Protein AF-A0A6Y4G997-F1 (afdb_monomer)

pLDDT: mean 91.88, std 4.22, range [68.25, 98.12]

Organism: Salmonella enteritidis (NCBI:txid149539)

Sequence (124 aa):
APAKKNVWDEFMKNPEKEINAIRTPPYHGDQGFIGRICQDAERWQNILPGRIISYKANIATPKMIGFNPELYDGTGNGKLPDGVSIVCFHGSPRPWNTALPWVPYFSLKNTIQSKVKQYKLSLR

Secondary structure (DSSP, 8-state):
-HHHHHHHHHHHT-HH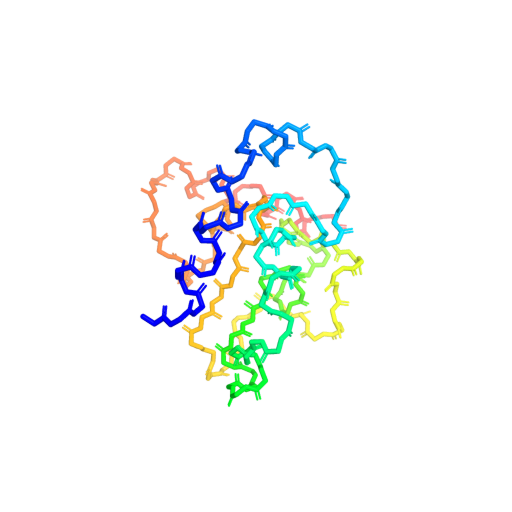HHHH----TTSSHHHHHHHHH-TTPPPHHHHSTTTEEEHHHHT--TTSTT--TTT--S---SSPPTT--EEE--SSSPGGGG--TTSPP--HHHHHHHHHHHHHHHT-

Nearest PDB structures (foldseek):
  5og1-assembly1_C  TM=2.476E-01  e=5.406E+00  Escherichia coli K-12

Foldseek 3Di:
DVLVVQLVVVCVVDVPCLVPDDDDPPLHDPNNSSCVRPVVDDDVCVVPPPQEEECQAAADDQLFFPHDPVNHPPHHDNDRDPNHNYYDYPDPPDQLLRLDPPGDHDDPVSNVNSVVVSVVSNVD

Solvent-accessible surface area (backbone atoms only — not comparable to full-atom values): 7372 Å² total; per-residue (Å²): 110,70,67,62,52,54,54,48,57,59,43,69,74,48,51,66,62,64,73,68,53,87,53,58,86,81,51,30,67,65,63,19,56,50,43,72,74,47,67,86,59,86,50,64,52,76,78,38,66,72,25,50,43,43,40,39,23,52,18,32,29,93,47,37,81,53,42,40,82,93,51,45,73,86,69,30,77,65,51,86,66,83,83,50,76,44,76,44,59,77,68,72,48,50,66,50,56,58,51,49,91,87,49,70,88,82,46,70,71,50,38,52,54,15,45,54,53,38,53,62,38,58,76,105

Radius of gyration: 17.84 Å; Cα contacts (8 Å, |Δi|>4): 132; chains: 1; bounding box: 46×31×42 Å

Structure (mmCIF, N/CA/C/O backbone):
data_AF-A0A6Y4G997-F1
#
_entry.id   AF-A0A6Y4G997-F1
#
loop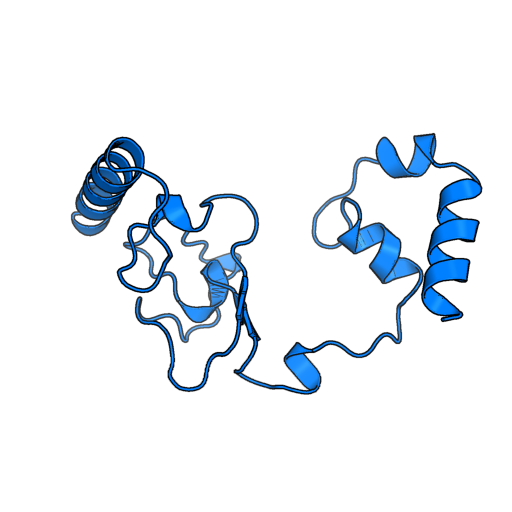_
_atom_site.group_PDB
_atom_site.id
_atom_site.type_symbol
_atom_site.label_atom_id
_atom_site.label_alt_id
_atom_site.label_comp_id
_atom_site.label_asym_id
_atom_site.label_entity_id
_atom_site.label_seq_id
_atom_site.pdbx_PDB_ins_code
_atom_site.Cartn_x
_atom_site.Cartn_y
_atom_site.Cartn_z
_atom_site.occupancy
_atom_site.B_iso_or_equiv
_atom_site.auth_seq_id
_atom_site.auth_comp_id
_atom_site.auth_asym_id
_atom_site.auth_atom_id
_atom_site.pdbx_PDB_model_num
ATOM 1 N N . ALA A 1 1 ? -23.590 3.934 9.072 1.00 68.25 1 ALA A N 1
ATOM 2 C CA . ALA A 1 1 ? -23.184 2.557 9.416 1.00 68.25 1 ALA A CA 1
ATOM 3 C C . ALA A 1 1 ? -22.621 2.530 10.837 1.00 68.25 1 ALA A C 1
ATOM 5 O O . ALA A 1 1 ? -21.862 3.444 11.160 1.00 68.25 1 ALA A O 1
ATOM 6 N N . PRO A 1 2 ? -22.970 1.529 11.665 1.00 85.44 2 PRO A N 1
ATOM 7 C CA . PRO A 1 2 ? -22.531 1.426 13.062 1.00 85.44 2 PRO A CA 1
ATOM 8 C C . PRO A 1 2 ? -21.011 1.546 13.246 1.00 85.44 2 PRO A C 1
ATOM 10 O O . PRO A 1 2 ? -20.561 2.299 14.100 1.00 85.44 2 PRO A O 1
ATOM 13 N N . ALA A 1 3 ? -20.218 0.926 12.364 1.00 89.00 3 ALA A N 1
ATOM 14 C CA . ALA A 1 3 ? -18.755 0.979 12.424 1.00 89.00 3 ALA A CA 1
ATOM 15 C C . ALA A 1 3 ? -18.190 2.413 12.398 1.00 89.00 3 ALA A C 1
ATOM 17 O O . ALA A 1 3 ? -17.326 2.750 13.201 1.00 89.00 3 ALA A O 1
ATOM 18 N N . LYS A 1 4 ? -18.717 3.292 11.532 1.00 92.19 4 LYS A N 1
ATOM 19 C CA . LYS A 1 4 ? -18.273 4.695 11.458 1.00 92.19 4 LYS A CA 1
ATOM 20 C C . LYS A 1 4 ? -18.542 5.437 12.770 1.00 92.19 4 LYS A C 1
ATOM 22 O O . LYS A 1 4 ? -17.690 6.197 13.217 1.00 92.19 4 LYS A O 1
ATOM 27 N N . LYS A 1 5 ? -19.717 5.215 13.368 1.00 95.62 5 LYS A N 1
ATOM 28 C CA . LYS A 1 5 ? -20.084 5.819 14.654 1.00 95.62 5 LYS A CA 1
ATOM 29 C C . LYS A 1 5 ? -19.166 5.311 15.767 1.00 95.62 5 LYS A C 1
ATOM 31 O O . LYS A 1 5 ? -18.625 6.124 16.495 1.00 95.62 5 LYS A O 1
ATOM 36 N N . ASN A 1 6 ? -18.915 4.003 15.835 1.00 94.94 6 ASN A N 1
ATOM 37 C CA . ASN A 1 6 ? -18.043 3.412 16.855 1.00 94.94 6 ASN A CA 1
ATOM 38 C C . ASN A 1 6 ? -16.607 3.946 16.770 1.00 94.94 6 ASN A C 1
ATOM 40 O O . ASN A 1 6 ? -16.025 4.301 17.789 1.00 94.94 6 ASN A O 1
ATOM 44 N N . VAL A 1 7 ? -16.051 4.046 15.557 1.00 96.25 7 VAL A N 1
ATOM 45 C CA . VAL A 1 7 ? -14.719 4.633 15.336 1.00 96.25 7 VAL A CA 1
ATOM 46 C C . VAL A 1 7 ? -14.682 6.093 15.786 1.00 96.25 7 VAL A C 1
ATOM 48 O O . VAL A 1 7 ? -13.738 6.503 16.457 1.00 96.25 7 VAL A O 1
ATOM 51 N N . TRP A 1 8 ? -15.710 6.870 15.435 1.00 96.62 8 TRP A N 1
ATOM 52 C CA . TRP A 1 8 ? -15.817 8.274 15.823 1.00 96.62 8 TRP A CA 1
ATOM 53 C C . TRP A 1 8 ? -15.926 8.451 17.340 1.00 96.62 8 TRP A C 1
ATOM 55 O O . TRP A 1 8 ? -15.158 9.209 17.925 1.00 96.62 8 TRP A O 1
ATOM 65 N N . ASP A 1 9 ? -16.839 7.724 17.980 1.00 97.50 9 ASP A N 1
ATOM 66 C CA . ASP A 1 9 ? -17.068 7.810 19.420 1.00 97.50 9 ASP A CA 1
ATOM 67 C C . ASP A 1 9 ? -15.820 7.398 20.208 1.00 97.50 9 ASP A C 1
ATOM 69 O O . ASP A 1 9 ? -15.475 8.049 21.190 1.00 97.50 9 ASP A O 1
ATOM 73 N N . GLU A 1 10 ? -15.107 6.354 19.768 1.00 96.88 10 GLU A N 1
ATOM 74 C CA . GLU A 1 10 ? -13.851 5.936 20.395 1.00 96.88 10 GLU A CA 1
ATOM 75 C C . GLU A 1 10 ? -12.762 7.003 20.248 1.00 96.88 10 GLU A C 1
ATOM 77 O O . GLU A 1 10 ? -12.055 7.297 21.209 1.00 96.88 10 GLU A O 1
ATOM 82 N N . PHE A 1 11 ? -12.647 7.619 19.067 1.00 96.75 11 PHE A N 1
ATOM 83 C CA . PHE A 1 11 ? -11.652 8.661 18.819 1.00 96.75 11 PHE A CA 1
ATOM 84 C C . PHE A 1 11 ? -11.915 9.888 19.695 1.00 96.75 11 PHE A C 1
ATOM 86 O O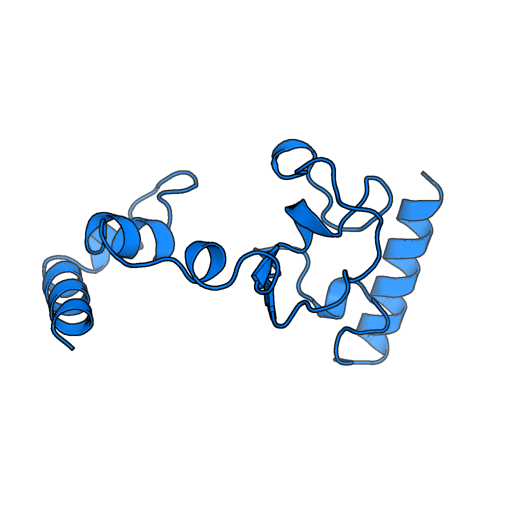 . PHE A 1 11 ? -10.995 10.426 20.308 1.00 96.75 11 PHE A O 1
ATOM 93 N N . MET A 1 12 ? -13.185 10.280 19.821 1.00 98.12 12 MET A N 1
ATOM 94 C CA . MET A 1 12 ? -13.612 11.448 20.592 1.00 98.12 12 MET A CA 1
ATOM 95 C C . MET A 1 12 ? -13.423 11.309 22.108 1.00 98.12 12 MET A C 1
ATOM 97 O O . MET A 1 12 ? -13.474 12.322 22.802 1.00 98.12 12 MET A O 1
ATOM 101 N N . LYS A 1 13 ? -13.146 10.109 22.639 1.00 97.75 13 LYS A N 1
ATOM 102 C CA . LYS A 1 13 ? -12.796 9.936 24.061 1.00 97.75 13 LYS A CA 1
ATOM 103 C C . LYS A 1 13 ? -11.497 10.649 24.427 1.00 97.75 13 LYS A C 1
ATOM 105 O O . LYS A 1 13 ? -11.399 11.195 25.522 1.00 97.75 13 LYS A O 1
ATOM 110 N N . ASN A 1 14 ? -10.491 10.603 23.548 1.00 96.81 14 ASN A N 1
ATOM 111 C CA . ASN A 1 14 ? -9.221 11.307 23.736 1.00 96.81 14 ASN A CA 1
ATOM 112 C C . ASN A 1 14 ? -8.432 11.416 22.4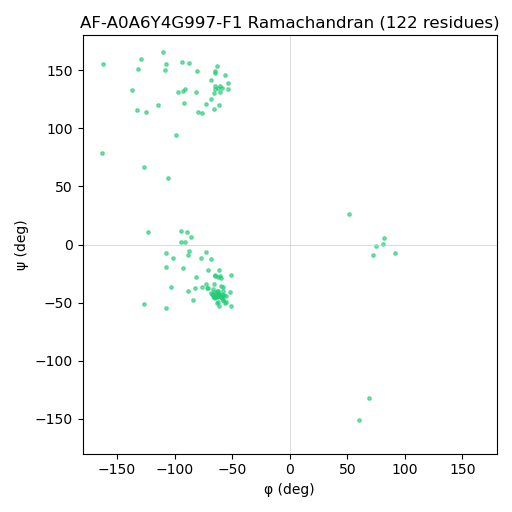08 1.00 96.81 14 ASN A C 1
ATOM 114 O O . ASN A 1 14 ? -7.481 10.655 22.193 1.00 96.81 14 ASN A O 1
ATOM 118 N N . PRO A 1 15 ? -8.802 12.355 21.516 1.00 96.44 15 PRO A N 1
ATOM 119 C CA . PRO A 1 15 ? -8.146 12.519 20.217 1.00 96.44 15 PRO A CA 1
ATOM 120 C C . PRO A 1 15 ? -6.646 12.799 20.330 1.00 96.44 15 PRO A C 1
ATOM 122 O O . PRO A 1 15 ? -5.851 12.254 19.568 1.00 96.44 15 PRO A O 1
ATOM 125 N N . GLU A 1 16 ? -6.248 13.622 21.303 1.00 96.25 16 GLU A N 1
ATOM 126 C CA . GLU A 1 16 ? -4.857 14.032 21.503 1.00 96.25 16 GLU A CA 1
ATOM 127 C C . GLU A 1 16 ? -3.959 12.836 21.829 1.00 96.25 16 GLU A C 1
ATOM 129 O O . GLU A 1 16 ? -2.898 12.671 21.226 1.00 96.25 16 GLU A O 1
ATOM 134 N N . LYS A 1 17 ? -4.414 11.944 22.718 1.00 94.19 17 LYS A N 1
ATOM 135 C CA . LYS A 1 17 ? -3.700 10.700 23.026 1.00 94.19 17 LYS A CA 1
ATOM 136 C C . LYS A 1 17 ? -3.524 9.831 21.785 1.00 94.19 17 LYS A C 1
ATOM 138 O O . LYS A 1 17 ? -2.455 9.259 21.602 1.00 94.19 17 LYS A O 1
ATOM 143 N N . GLU A 1 18 ? -4.559 9.690 20.962 1.00 93.81 18 GLU A N 1
ATOM 144 C CA . GLU A 1 18 ? -4.498 8.834 19.773 1.00 93.81 18 GLU A CA 1
ATOM 145 C C . GLU A 1 18 ? -3.599 9.419 18.675 1.00 93.81 18 GLU A C 1
ATOM 147 O O . GLU A 1 18 ? -2.852 8.667 18.051 1.00 93.81 18 GLU A O 1
ATOM 152 N N . ILE A 1 19 ? -3.612 10.743 18.488 1.00 92.56 19 ILE A N 1
ATOM 153 C CA . ILE A 1 19 ? -2.747 11.459 17.536 1.00 92.56 19 ILE A CA 1
ATOM 154 C C . ILE A 1 19 ? -1.276 11.403 17.969 1.00 92.56 19 ILE A C 1
ATOM 156 O O . ILE A 1 19 ? -0.401 11.169 17.137 1.00 92.56 19 ILE A O 1
ATOM 160 N N . ASN A 1 20 ? -1.000 11.594 19.262 1.00 93.19 20 ASN A N 1
ATOM 161 C CA . ASN A 1 20 ? 0.364 11.679 19.792 1.00 93.19 20 ASN A CA 1
ATOM 162 C C . ASN A 1 20 ? 0.971 10.315 20.160 1.00 93.19 20 ASN A C 1
ATOM 164 O O . ASN A 1 20 ? 2.144 10.238 20.529 1.00 93.19 20 ASN A O 1
ATOM 168 N N . ALA A 1 21 ? 0.201 9.226 20.086 1.00 89.75 21 ALA A N 1
ATOM 169 C CA . ALA A 1 21 ? 0.693 7.897 20.422 1.00 89.75 21 ALA A CA 1
ATOM 170 C C . ALA A 1 21 ? 1.782 7.435 19.441 1.00 89.75 21 ALA A C 1
ATOM 172 O O . ALA A 1 21 ? 1.525 7.169 18.265 1.00 89.75 21 ALA A O 1
ATOM 173 N N . ILE A 1 22 ? 2.996 7.237 19.956 1.00 88.00 22 ILE A N 1
ATOM 174 C CA . ILE A 1 22 ? 4.084 6.606 19.208 1.00 88.00 22 ILE A CA 1
ATOM 175 C C . ILE A 1 22 ? 3.826 5.098 19.173 1.00 88.00 22 ILE A C 1
ATOM 177 O O . ILE A 1 22 ? 3.860 4.420 20.199 1.00 88.00 22 ILE A O 1
ATOM 181 N N . ARG A 1 23 ? 3.545 4.569 17.982 1.00 88.31 23 ARG A N 1
ATOM 182 C CA . ARG A 1 23 ? 3.282 3.145 17.731 1.00 88.31 23 ARG A CA 1
ATOM 183 C C . ARG A 1 23 ? 4.100 2.679 16.534 1.00 88.31 23 ARG A C 1
ATOM 185 O O . ARG A 1 23 ? 4.389 3.465 15.634 1.00 88.31 23 ARG A O 1
ATOM 192 N N . THR A 1 24 ? 4.457 1.401 16.508 1.00 85.69 24 THR A N 1
ATOM 193 C CA . THR A 1 24 ? 5.186 0.783 15.394 1.00 85.69 24 THR A CA 1
ATOM 194 C C . THR A 1 24 ? 4.225 0.131 14.394 1.00 85.69 24 THR A C 1
ATOM 196 O O . THR A 1 24 ? 3.084 -0.185 14.749 1.00 85.69 24 THR A O 1
ATOM 199 N N . PRO A 1 25 ? 4.638 -0.067 13.127 1.00 80.94 25 PRO A N 1
ATOM 200 C CA . PRO A 1 25 ? 3.851 -0.849 12.179 1.00 80.94 25 PRO A CA 1
ATOM 201 C C . PRO A 1 25 ? 3.570 -2.267 12.718 1.00 80.94 25 PRO A C 1
ATOM 203 O O . PRO A 1 25 ? 4.428 -2.827 13.400 1.00 80.94 25 PRO A O 1
ATOM 206 N N . PRO A 1 26 ? 2.403 -2.865 12.410 1.00 78.38 26 PRO A N 1
ATOM 207 C CA . PRO A 1 26 ? 1.301 -2.323 11.603 1.00 78.38 26 PRO A CA 1
ATOM 208 C C . PRO A 1 26 ? 0.300 -1.460 12.399 1.00 78.38 26 PRO A C 1
ATOM 210 O O . PRO A 1 26 ? -0.730 -1.063 11.854 1.00 78.38 26 PRO A O 1
ATOM 213 N N . TYR A 1 27 ? 0.579 -1.178 13.674 1.00 83.19 27 TYR A N 1
ATOM 214 C CA . TYR A 1 27 ? -0.358 -0.585 14.635 1.00 83.19 27 TYR A CA 1
ATOM 215 C C . TYR A 1 27 ? -0.267 0.943 14.747 1.00 83.19 27 TYR A C 1
ATOM 217 O O . TYR A 1 27 ? -0.835 1.533 15.668 1.00 83.19 27 TYR A O 1
ATOM 225 N N . HIS A 1 28 ? 0.446 1.606 13.838 1.00 86.06 28 HIS A N 1
ATOM 226 C CA . HIS A 1 28 ? 0.596 3.056 13.866 1.00 86.06 28 HIS A CA 1
ATOM 227 C C . HIS A 1 28 ? -0.525 3.794 13.132 1.00 86.06 28 HIS A C 1
ATOM 229 O O . HIS A 1 28 ? -1.131 3.271 12.193 1.00 86.06 28 HIS A O 1
ATOM 235 N N . GLY A 1 29 ? -0.728 5.055 13.516 1.00 89.69 29 GLY A N 1
ATOM 236 C CA . GLY A 1 29 ? -1.648 5.971 12.848 1.00 89.69 29 GLY A CA 1
ATOM 237 C C . GLY A 1 29 ? -3.098 5.488 12.835 1.00 89.69 29 GLY A C 1
ATOM 238 O O . GLY A 1 29 ? -3.549 4.753 13.717 1.00 89.69 29 GLY A O 1
ATOM 239 N N . ASP A 1 30 ? -3.819 5.904 11.800 1.00 91.38 30 ASP A N 1
ATOM 240 C CA . ASP A 1 30 ? -5.227 5.584 11.585 1.00 91.38 30 ASP A CA 1
ATOM 241 C C . ASP A 1 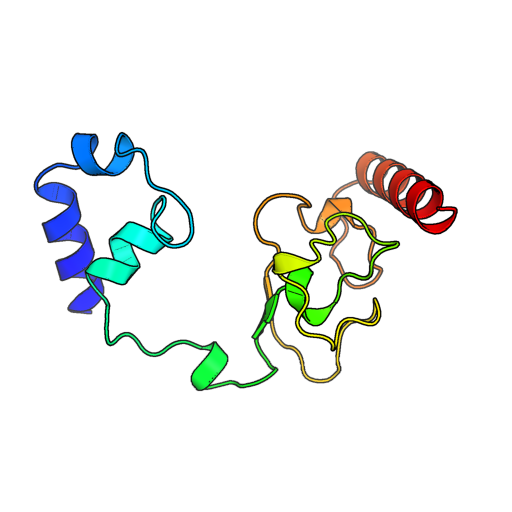30 ? -5.449 4.091 11.312 1.00 91.38 30 ASP A C 1
ATOM 243 O O . ASP A 1 30 ? -6.395 3.519 11.848 1.00 91.38 30 ASP A O 1
ATOM 247 N N . GLN A 1 31 ? -4.550 3.431 10.569 1.00 89.81 31 GLN A N 1
ATOM 248 C CA . GLN A 1 31 ? -4.652 1.993 10.296 1.00 89.81 31 GLN A CA 1
ATOM 249 C C . GLN A 1 31 ? -4.688 1.174 11.594 1.00 89.81 31 GLN A C 1
ATOM 251 O O . GLN A 1 31 ? -5.549 0.308 11.756 1.00 89.81 31 GLN A O 1
ATOM 256 N N . GLY A 1 32 ? -3.775 1.456 12.527 1.00 91.19 32 GLY A N 1
ATOM 257 C CA . GLY A 1 32 ? -3.743 0.777 13.820 1.00 91.19 32 GLY A CA 1
ATOM 258 C C . GLY A 1 32 ? -4.951 1.108 14.692 1.00 91.19 32 GLY A C 1
ATOM 259 O O . GLY A 1 32 ? -5.560 0.210 15.274 1.00 91.19 32 GLY A O 1
ATOM 260 N N . PHE A 1 33 ? -5.327 2.388 14.748 1.00 94.25 33 PHE A N 1
ATOM 261 C CA . PHE A 1 33 ? -6.474 2.849 15.527 1.00 94.25 33 PHE A CA 1
ATOM 262 C C . PHE A 1 33 ? -7.789 2.213 15.054 1.00 94.25 33 PHE A C 1
ATOM 264 O O . PHE A 1 33 ? -8.504 1.597 15.846 1.00 94.25 33 PHE A O 1
ATOM 271 N N . ILE A 1 34 ? -8.081 2.303 13.754 1.00 93.62 34 ILE A N 1
ATOM 272 C CA . ILE A 1 34 ? -9.288 1.731 13.150 1.00 93.62 34 ILE A CA 1
ATOM 273 C C . ILE A 1 34 ? -9.245 0.206 13.242 1.00 93.62 34 ILE A C 1
ATOM 275 O O . ILE A 1 34 ? -10.255 -0.405 13.581 1.00 93.62 34 ILE A O 1
ATOM 279 N N . GLY A 1 35 ? -8.087 -0.419 13.001 1.00 91.81 35 GLY A N 1
ATOM 280 C CA . GLY A 1 35 ? -7.924 -1.871 13.080 1.00 91.81 35 GLY A CA 1
ATOM 281 C C . GLY A 1 35 ? -8.249 -2.448 14.460 1.00 91.81 35 GLY A C 1
ATOM 282 O O . GLY A 1 35 ? -8.852 -3.513 14.544 1.00 91.81 35 GLY A O 1
ATOM 283 N N . ARG A 1 36 ? -7.925 -1.722 15.538 1.00 91.81 36 ARG A N 1
ATOM 284 C CA . ARG A 1 36 ? -8.260 -2.112 16.918 1.00 91.81 36 ARG A CA 1
ATOM 285 C C . ARG A 1 36 ? -9.767 -2.119 17.191 1.00 91.81 36 ARG A C 1
ATOM 287 O O . ARG A 1 36 ? -10.227 -2.922 17.998 1.00 91.81 36 ARG A O 1
ATOM 294 N N . ILE A 1 37 ? -10.515 -1.215 16.561 1.00 93.88 37 ILE A N 1
ATOM 295 C CA . ILE A 1 37 ? -11.963 -1.040 16.766 1.00 93.88 37 ILE A CA 1
ATOM 296 C C . ILE A 1 37 ? -12.755 -1.958 15.829 1.00 93.88 37 ILE A C 1
ATOM 298 O O . ILE A 1 37 ? -13.756 -2.548 16.221 1.00 93.88 37 ILE A O 1
ATOM 302 N N . CYS A 1 38 ? -12.291 -2.089 14.589 1.00 93.00 38 CYS A N 1
ATOM 303 C CA . CYS A 1 38 ? -12.927 -2.846 13.518 1.00 93.00 38 CYS A CA 1
ATOM 304 C C . CYS A 1 38 ? -12.176 -4.163 13.264 1.00 93.00 38 CYS A C 1
ATOM 306 O O . CYS A 1 38 ? -11.701 -4.411 12.149 1.00 93.00 38 CYS A O 1
ATOM 308 N N . GLN A 1 39 ? -12.042 -4.991 14.303 1.00 89.69 39 GLN A N 1
ATOM 309 C CA . GLN A 1 39 ? -11.276 -6.244 14.234 1.00 89.69 39 GLN A CA 1
ATOM 310 C C . GLN A 1 39 ? -11.878 -7.210 13.204 1.00 89.69 39 GLN A C 1
ATOM 312 O O . GLN A 1 39 ? -11.152 -7.722 12.354 1.00 89.69 39 GLN A O 1
ATOM 317 N N . ASP A 1 40 ? -13.208 -7.313 13.178 1.00 89.31 40 ASP A N 1
ATOM 318 C CA . ASP A 1 40 ? -13.950 -8.228 12.299 1.00 89.31 40 ASP A CA 1
ATOM 319 C C . ASP A 1 40 ? -14.305 -7.625 10.932 1.00 89.31 40 ASP A C 1
ATOM 321 O O . ASP A 1 40 ? -15.121 -8.171 10.191 1.00 89.31 40 ASP A O 1
ATOM 325 N N . ALA A 1 41 ? -13.743 -6.463 10.580 1.00 89.81 41 ALA A N 1
ATOM 326 C CA . ALA A 1 41 ? -14.053 -5.860 9.290 1.00 89.81 41 ALA A CA 1
ATOM 327 C C . ALA A 1 41 ? -13.522 -6.726 8.135 1.00 89.81 41 ALA A C 1
ATOM 329 O O . ALA A 1 41 ? -12.346 -7.093 8.084 1.00 89.81 41 ALA A O 1
ATOM 330 N N . GLU A 1 42 ? -14.377 -6.996 7.157 1.00 91.44 42 GLU A N 1
ATOM 331 C CA . GLU A 1 42 ? -13.976 -7.716 5.956 1.00 91.44 42 GLU A CA 1
ATOM 332 C C . GLU A 1 42 ? -12.912 -6.911 5.189 1.00 91.44 42 GLU A C 1
ATOM 334 O O . GLU A 1 42 ? -13.008 -5.689 5.037 1.00 91.44 42 GLU A O 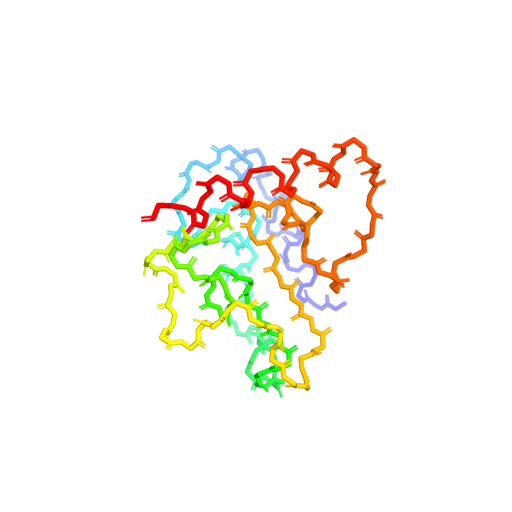1
ATOM 339 N N . ARG A 1 43 ? -11.844 -7.580 4.746 1.00 89.75 43 ARG A N 1
ATOM 340 C CA . ARG A 1 43 ? -10.760 -6.945 3.987 1.00 89.75 43 ARG A CA 1
ATOM 341 C C . ARG A 1 43 ? -10.995 -7.180 2.507 1.00 89.75 43 ARG A C 1
ATOM 343 O O . ARG A 1 43 ? -11.193 -8.318 2.094 1.00 89.75 43 ARG A O 1
ATOM 350 N N . TRP A 1 44 ? -10.912 -6.132 1.692 1.00 92.31 44 TRP A N 1
ATOM 351 C CA . TRP A 1 44 ? -11.143 -6.269 0.252 1.00 92.31 44 TRP A CA 1
ATOM 352 C C . TRP A 1 44 ? -10.179 -7.248 -0.424 1.00 92.31 44 TRP A C 1
ATOM 354 O O . TRP A 1 44 ? -10.566 -7.901 -1.382 1.00 92.31 44 TRP A O 1
ATOM 364 N N . GLN A 1 45 ? -8.961 -7.408 0.095 1.00 90.50 45 GLN A N 1
ATOM 365 C CA . GLN A 1 45 ? -8.011 -8.413 -0.382 1.00 90.50 45 GLN A CA 1
ATOM 366 C C . GLN A 1 45 ? -8.519 -9.854 -0.197 1.00 90.50 45 GLN A C 1
ATOM 368 O O . GLN A 1 45 ? -8.147 -10.721 -0.981 1.00 90.50 45 GLN A O 1
ATOM 373 N N . ASN A 1 46 ? -9.382 -10.104 0.795 1.00 91.62 46 ASN A N 1
ATOM 374 C CA . ASN A 1 46 ? -9.990 -11.416 1.032 1.00 91.62 46 ASN A CA 1
ATOM 375 C C . ASN A 1 46 ? -11.204 -11.644 0.119 1.00 91.62 46 ASN A C 1
ATOM 377 O O . ASN A 1 46 ? -11.409 -12.751 -0.365 1.00 91.62 46 ASN A O 1
ATOM 381 N N . ILE A 1 47 ? -11.996 -10.596 -0.131 1.00 95.31 47 ILE A N 1
ATOM 382 C CA . ILE A 1 47 ? -13.208 -10.655 -0.970 1.00 95.31 47 ILE A CA 1
ATOM 383 C C . ILE A 1 47 ? -12.848 -10.697 -2.461 1.00 95.31 47 ILE A C 1
ATOM 385 O O . ILE A 1 47 ? -13.513 -11.346 -3.264 1.00 95.31 47 ILE A O 1
ATOM 389 N N . LEU A 1 48 ? -11.800 -9.967 -2.843 1.00 94.81 48 LEU A N 1
ATOM 390 C CA . LEU A 1 48 ? -11.363 -9.753 -4.219 1.00 94.81 48 LEU A CA 1
ATOM 391 C C . LEU A 1 48 ? -9.876 -10.128 -4.355 1.00 94.81 48 LEU A C 1
ATOM 393 O O . LEU A 1 48 ? -9.032 -9.250 -4.587 1.00 94.81 48 LEU A O 1
ATOM 397 N N . PRO A 1 49 ? -9.528 -11.420 -4.201 1.00 92.62 49 PRO A N 1
ATOM 398 C CA . PRO A 1 49 ? -8.140 -11.864 -4.231 1.00 92.62 49 PRO A CA 1
ATOM 399 C C . PRO A 1 49 ? -7.477 -11.493 -5.562 1.00 92.62 49 PRO A C 1
ATOM 401 O O . PRO A 1 49 ? -8.066 -11.627 -6.636 1.00 92.62 49 PRO A O 1
ATOM 404 N N . GLY A 1 50 ? -6.256 -10.960 -5.487 1.00 92.31 50 GLY A N 1
ATOM 405 C CA . GLY A 1 50 ? -5.476 -10.523 -6.651 1.00 92.31 50 GLY A CA 1
ATOM 406 C C . GLY A 1 50 ? -5.965 -9.236 -7.334 1.00 92.31 50 GLY A C 1
ATOM 407 O O . GLY A 1 50 ? -5.251 -8.691 -8.170 1.00 92.31 50 GLY A O 1
ATOM 408 N N . ARG A 1 51 ? -7.136 -8.689 -6.972 1.00 96.62 51 ARG A N 1
ATOM 409 C CA . ARG A 1 51 ? -7.645 -7.431 -7.557 1.00 96.62 51 ARG A CA 1
ATOM 410 C C . ARG A 1 51 ? -7.034 -6.191 -6.914 1.00 96.62 51 ARG A C 1
ATOM 412 O O . ARG A 1 51 ? -6.968 -5.143 -7.553 1.00 96.62 51 ARG A O 1
ATOM 419 N N . ILE A 1 52 ? -6.631 -6.288 -5.650 1.00 96.25 52 ILE A N 1
ATOM 420 C CA . ILE A 1 52 ? -6.084 -5.176 -4.869 1.00 96.25 52 ILE A CA 1
ATOM 421 C C . ILE A 1 52 ? -4.726 -5.599 -4.343 1.00 96.25 52 ILE A C 1
ATOM 423 O O . ILE A 1 52 ? -4.632 -6.510 -3.521 1.00 96.25 52 ILE A O 1
ATOM 427 N N . ILE A 1 53 ? -3.683 -4.931 -4.822 1.00 95.31 53 ILE A N 1
ATOM 428 C CA . ILE A 1 53 ? -2.297 -5.321 -4.565 1.00 95.31 53 ILE A CA 1
ATOM 429 C C . ILE A 1 53 ? -1.463 -4.147 -4.054 1.00 95.31 53 ILE A C 1
ATOM 431 O O . ILE A 1 53 ? -1.793 -2.976 -4.252 1.00 95.31 53 ILE A O 1
ATOM 435 N N . SER A 1 54 ? -0.351 -4.458 -3.399 1.00 95.12 54 SER A N 1
ATOM 436 C CA . SER A 1 54 ? 0.664 -3.499 -2.971 1.00 95.12 54 SER A CA 1
ATOM 437 C C . SER A 1 54 ? 1.752 -3.385 -4.033 1.00 95.12 54 SER A C 1
ATOM 439 O O . SER A 1 54 ? 2.326 -4.385 -4.461 1.00 95.12 54 SER A O 1
ATOM 441 N N . TYR A 1 55 ? 2.117 -2.153 -4.401 1.00 96.75 55 TYR A N 1
ATOM 442 C CA . TYR A 1 55 ? 3.258 -1.919 -5.290 1.00 96.75 55 TYR A CA 1
ATOM 443 C C . TYR A 1 55 ? 4.543 -2.565 -4.751 1.00 96.75 55 TYR A C 1
ATOM 445 O O . TYR A 1 55 ? 5.280 -3.195 -5.504 1.00 96.75 55 TYR A O 1
ATOM 453 N N . LYS A 1 56 ? 4.818 -2.422 -3.448 1.00 95.06 56 LYS A N 1
ATOM 454 C CA . LYS A 1 56 ? 6.073 -2.899 -2.847 1.00 95.06 56 LYS A CA 1
ATOM 455 C C . LYS A 1 56 ? 6.142 -4.415 -2.727 1.00 95.06 56 LYS A C 1
ATOM 457 O O . LYS A 1 56 ? 7.233 -4.955 -2.842 1.00 95.06 56 LYS A O 1
ATOM 462 N N . ALA A 1 57 ? 5.003 -5.055 -2.473 1.00 94.50 57 ALA A N 1
ATOM 463 C CA . ALA A 1 57 ? 4.953 -6.496 -2.274 1.00 94.50 57 ALA A CA 1
ATOM 464 C C . ALA A 1 57 ? 4.871 -7.249 -3.601 1.00 94.50 57 ALA A C 1
ATOM 466 O O . ALA A 1 57 ? 5.654 -8.161 -3.826 1.00 94.50 57 ALA A O 1
ATOM 467 N N . ASN A 1 58 ? 3.968 -6.815 -4.488 1.00 95.75 58 ASN A N 1
ATOM 468 C CA . ASN A 1 58 ? 3.523 -7.611 -5.633 1.00 95.75 58 ASN A CA 1
ATOM 469 C C . ASN A 1 58 ? 4.068 -7.118 -6.990 1.00 95.75 58 ASN A C 1
ATOM 471 O O . ASN A 1 58 ? 3.824 -7.754 -8.009 1.00 95.75 58 ASN A O 1
ATOM 475 N N . ILE A 1 59 ? 4.753 -5.964 -7.050 1.00 96.00 59 ILE A N 1
ATOM 476 C CA . ILE A 1 59 ? 5.264 -5.392 -8.316 1.00 96.00 59 ILE A CA 1
ATOM 477 C C . ILE A 1 59 ? 6.759 -5.086 -8.235 1.00 96.00 59 ILE A C 1
ATOM 479 O O . ILE A 1 59 ? 7.509 -5.463 -9.132 1.00 96.00 59 ILE A O 1
ATOM 483 N N . ALA A 1 60 ? 7.197 -4.360 -7.205 1.00 95.81 60 ALA A N 1
ATOM 484 C CA . ALA A 1 60 ? 8.561 -3.858 -7.105 1.00 95.81 60 ALA A CA 1
ATOM 485 C C . ALA A 1 60 ? 9.588 -5.000 -7.082 1.00 95.81 60 ALA A C 1
ATOM 487 O O . ALA A 1 60 ? 9.437 -5.978 -6.358 1.00 95.81 60 ALA A O 1
ATOM 488 N N . THR A 1 61 ? 10.668 -4.829 -7.841 1.00 95.06 61 THR A N 1
ATOM 489 C CA . THR A 1 61 ? 11.828 -5.735 -7.865 1.00 95.06 61 THR A CA 1
ATOM 490 C C . THR A 1 61 ? 13.039 -5.061 -7.218 1.00 95.06 61 THR A C 1
ATOM 492 O O . THR A 1 61 ? 13.039 -3.833 -7.108 1.00 95.06 61 THR A O 1
ATOM 495 N N . PRO A 1 62 ? 14.115 -5.792 -6.866 1.00 94.19 62 PRO A N 1
ATOM 496 C CA . PRO A 1 62 ? 15.328 -5.206 -6.280 1.00 94.19 62 PRO A CA 1
ATOM 497 C C . PRO A 1 62 ? 15.924 -4.012 -7.041 1.00 94.19 62 PRO A C 1
ATOM 499 O O . PRO A 1 62 ? 16.562 -3.147 -6.446 1.00 94.19 62 PRO A O 1
ATOM 502 N N . LYS A 1 63 ? 15.683 -3.935 -8.354 1.00 92.56 63 LYS A N 1
ATOM 503 C CA . LYS A 1 63 ? 16.170 -2.869 -9.239 1.00 92.56 63 LYS A CA 1
ATOM 504 C C . LYS A 1 63 ? 15.208 -1.680 -9.369 1.00 92.56 63 LYS A C 1
ATOM 506 O O . LYS A 1 63 ? 15.476 -0.749 -10.126 1.00 92.56 63 LYS A O 1
ATOM 511 N N . MET A 1 64 ? 14.085 -1.691 -8.655 1.00 93.38 64 MET A N 1
ATOM 512 C CA . MET A 1 64 ? 13.052 -0.657 -8.717 1.00 93.38 64 MET A CA 1
ATOM 513 C C . MET A 1 64 ? 13.024 0.200 -7.455 1.00 93.38 64 MET A C 1
ATOM 515 O O . MET A 1 64 ? 13.315 -0.233 -6.341 1.00 93.38 64 MET A O 1
ATOM 519 N N . ILE A 1 65 ? 12.613 1.456 -7.623 1.00 93.19 65 ILE A N 1
ATOM 520 C CA . ILE A 1 65 ? 12.457 2.385 -6.505 1.00 93.19 65 ILE A CA 1
ATOM 521 C C . ILE A 1 65 ? 11.430 1.866 -5.493 1.00 93.19 65 ILE A C 1
ATOM 523 O O . ILE A 1 65 ? 10.306 1.523 -5.849 1.00 93.19 65 ILE A O 1
ATOM 527 N N . GLY A 1 66 ? 11.792 1.885 -4.211 1.00 92.00 66 GLY A N 1
ATOM 528 C CA . GLY A 1 66 ? 10.874 1.512 -3.137 1.00 92.00 66 GLY A CA 1
ATOM 529 C C . GLY A 1 66 ? 10.741 0.021 -2.884 1.00 92.00 66 GLY A C 1
ATOM 530 O O . GLY A 1 66 ? 9.905 -0.337 -2.056 1.00 92.00 66 GLY A O 1
ATOM 531 N N . PHE A 1 67 ? 11.530 -0.817 -3.563 1.00 94.44 67 PHE A N 1
ATOM 532 C CA . PHE A 1 67 ? 11.652 -2.220 -3.197 1.00 94.44 67 PHE A CA 1
ATOM 533 C C . PHE A 1 67 ? 12.025 -2.356 -1.722 1.00 94.44 67 PHE A C 1
ATOM 535 O O . PHE A 1 67 ? 12.905 -1.648 -1.227 1.00 94.44 67 PHE A O 1
ATOM 542 N N . ASN A 1 68 ? 11.328 -3.254 -1.036 1.00 93.25 68 ASN A N 1
ATOM 543 C CA . ASN A 1 68 ? 11.631 -3.637 0.329 1.00 93.25 68 ASN A CA 1
ATOM 544 C C . ASN A 1 68 ? 11.604 -5.173 0.398 1.00 93.25 68 ASN A C 1
ATOM 546 O O . ASN A 1 68 ? 10.526 -5.736 0.196 1.00 93.25 68 ASN A O 1
ATOM 550 N N . PRO A 1 69 ? 12.737 -5.840 0.688 1.00 93.56 69 PRO A N 1
ATOM 551 C CA . PRO A 1 69 ? 12.781 -7.297 0.781 1.00 93.56 69 PRO A CA 1
ATOM 552 C C . PRO A 1 69 ? 11.861 -7.857 1.875 1.00 93.56 69 PRO A C 1
ATOM 554 O O . PRO A 1 69 ? 11.358 -8.959 1.714 1.00 93.56 69 PRO A O 1
ATOM 557 N N . GLU A 1 70 ? 11.574 -7.101 2.938 1.00 93.00 70 GLU A N 1
ATOM 558 C CA . GLU A 1 70 ? 10.665 -7.532 4.013 1.00 93.00 70 GLU A CA 1
ATOM 559 C C . GLU A 1 70 ? 9.193 -7.570 3.581 1.00 93.00 70 GLU A C 1
ATOM 561 O O . GLU A 1 70 ? 8.376 -8.233 4.210 1.00 93.00 70 GLU A O 1
ATOM 566 N N . LEU A 1 71 ? 8.83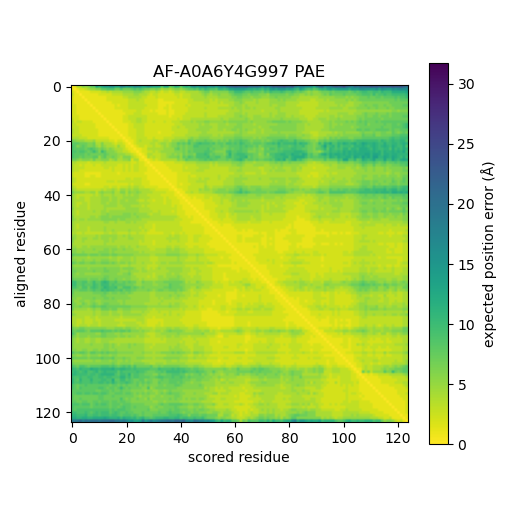9 -6.828 2.527 1.00 91.06 71 LEU A N 1
ATOM 567 C CA . LEU A 1 71 ? 7.476 -6.778 1.996 1.00 91.06 71 LEU A CA 1
ATOM 568 C C . LEU A 1 71 ? 7.304 -7.645 0.751 1.00 91.06 71 LEU A C 1
ATOM 570 O O . LEU A 1 71 ? 6.176 -7.808 0.299 1.00 91.06 71 LEU A O 1
ATOM 574 N N . TYR A 1 72 ? 8.397 -8.136 0.171 1.00 92.25 72 TYR A N 1
ATOM 575 C CA . TYR A 1 72 ? 8.378 -8.896 -1.068 1.00 92.25 72 TYR A CA 1
ATOM 576 C C . TYR A 1 72 ? 7.713 -10.256 -0.852 1.00 92.25 72 TYR A C 1
ATOM 578 O O . TYR A 1 72 ? 8.132 -11.031 0.003 1.00 92.25 72 TYR A O 1
ATOM 586 N N . ASP A 1 73 ? 6.688 -10.557 -1.646 1.00 88.25 73 ASP A N 1
ATOM 587 C CA . ASP A 1 73 ? 5.899 -11.786 -1.505 1.00 88.25 73 ASP A CA 1
ATOM 588 C C . ASP A 1 73 ? 6.384 -12.939 -2.402 1.00 88.25 73 ASP A C 1
ATOM 590 O O . ASP A 1 73 ? 5.772 -14.004 -2.432 1.00 88.25 73 ASP A O 1
ATOM 594 N N . GLY A 1 74 ? 7.468 -12.730 -3.157 1.00 90.25 74 GLY A N 1
ATOM 595 C CA . GLY A 1 74 ? 7.995 -13.709 -4.109 1.00 90.25 74 GLY A CA 1
ATOM 596 C C . GLY A 1 74 ? 7.458 -13.588 -5.537 1.00 90.25 74 GLY A C 1
ATOM 597 O O . GLY A 1 74 ? 7.971 -14.274 -6.418 1.00 90.25 74 GLY A O 1
ATOM 598 N N . THR A 1 75 ? 6.467 -12.729 -5.795 1.00 88.94 75 THR A N 1
ATOM 599 C CA . THR A 1 75 ? 5.758 -12.670 -7.090 1.00 88.94 75 THR A CA 1
ATOM 600 C C . THR A 1 75 ? 6.105 -11.446 -7.942 1.00 88.94 75 THR A C 1
ATOM 602 O O . THR A 1 75 ? 5.897 -11.456 -9.158 1.00 88.94 75 THR A O 1
ATOM 605 N N . GLY A 1 76 ? 6.658 -10.393 -7.332 1.00 91.69 76 GLY A N 1
ATOM 606 C CA . GLY A 1 76 ? 6.975 -9.137 -8.012 1.00 91.69 76 GLY A CA 1
ATOM 607 C C . GLY A 1 76 ? 7.994 -9.286 -9.148 1.00 91.69 76 GLY A C 1
ATOM 608 O O . GLY A 1 76 ? 9.146 -9.653 -8.932 1.00 91.69 76 GLY A O 1
ATOM 609 N N . ASN A 1 77 ? 7.583 -8.926 -10.367 1.00 93.75 77 ASN A N 1
ATOM 610 C CA . ASN A 1 77 ? 8.402 -9.010 -11.587 1.00 93.75 77 ASN A CA 1
ATOM 611 C C . ASN A 1 77 ? 8.553 -7.663 -12.325 1.00 93.75 77 ASN A C 1
ATOM 613 O O . ASN A 1 77 ? 9.021 -7.609 -13.464 1.00 93.75 77 ASN A O 1
ATOM 617 N N . GLY A 1 78 ? 8.134 -6.567 -11.693 1.00 93.88 78 GLY A N 1
ATOM 618 C CA . GLY A 1 78 ? 8.207 -5.211 -12.230 1.00 93.88 78 GLY A CA 1
ATOM 619 C C . GLY A 1 78 ? 7.096 -4.836 -13.205 1.00 93.88 78 GLY A C 1
ATOM 620 O O . GLY A 1 78 ? 7.072 -3.700 -13.683 1.00 93.88 78 GLY A O 1
ATOM 621 N N . LYS A 1 79 ? 6.160 -5.745 -13.486 1.00 94.44 79 LYS A N 1
ATOM 622 C CA . LYS A 1 79 ? 4.998 -5.498 -14.344 1.00 94.44 79 LYS A CA 1
ATOM 623 C C . LYS A 1 79 ? 3.726 -5.416 -13.510 1.00 94.44 79 LYS A C 1
ATOM 625 O O . LYS A 1 79 ? 3.656 -5.952 -12.410 1.00 94.44 79 LYS A O 1
ATOM 630 N N . LEU A 1 80 ? 2.725 -4.718 -14.042 1.00 95.00 80 LEU A N 1
ATOM 631 C CA . LEU A 1 80 ? 1.377 -4.742 -13.483 1.00 95.00 80 LEU A CA 1
ATOM 632 C C . LEU A 1 80 ? 0.747 -6.106 -13.818 1.00 95.00 80 LEU A C 1
ATOM 634 O O . LEU A 1 80 ? 0.676 -6.416 -15.008 1.00 95.00 80 LEU A O 1
ATOM 638 N N . PRO A 1 81 ? 0.331 -6.918 -12.829 1.00 93.44 81 PRO A N 1
ATOM 639 C CA . PRO A 1 81 ? -0.348 -8.181 -13.101 1.00 93.44 81 PRO A CA 1
ATOM 640 C C . PRO A 1 81 ? -1.707 -7.973 -13.780 1.00 93.44 81 PRO A C 1
ATOM 642 O O . PRO A 1 81 ? -2.394 -6.977 -13.529 1.00 93.44 81 PRO A O 1
ATOM 645 N N . ASP A 1 82 ? -2.111 -8.936 -14.607 1.00 93.69 82 ASP A N 1
ATOM 646 C CA . ASP A 1 82 ? -3.408 -8.904 -15.281 1.00 93.69 82 ASP A CA 1
ATOM 647 C C . ASP A 1 82 ? -4.566 -8.997 -14.279 1.00 93.69 82 ASP A C 1
ATOM 649 O O . ASP A 1 82 ? -4.480 -9.640 -13.233 1.00 93.69 82 ASP A O 1
ATOM 653 N N . GLY A 1 83 ? -5.683 -8.344 -14.603 1.00 94.38 83 GLY A N 1
ATOM 654 C CA . GLY A 1 83 ? -6.901 -8.391 -13.790 1.00 94.38 83 GLY A CA 1
ATOM 655 C C . GLY A 1 83 ? -6.864 -7.560 -12.501 1.00 94.38 83 GLY A C 1
ATOM 656 O O . GLY A 1 83 ? -7.889 -7.492 -11.818 1.00 94.38 83 GLY A O 1
ATOM 657 N N . VAL A 1 84 ? -5.749 -6.893 -12.188 1.00 96.50 84 VAL A N 1
ATOM 658 C CA . VAL A 1 84 ? -5.635 -5.960 -11.058 1.00 96.50 84 VAL A CA 1
ATOM 659 C C . VAL A 1 84 ? -6.539 -4.745 -11.269 1.00 96.50 84 VAL A C 1
ATOM 661 O O . VAL A 1 84 ? -6.536 -4.123 -12.328 1.00 96.50 84 VAL A O 1
ATOM 664 N N . SER A 1 85 ? -7.281 -4.377 -10.225 1.00 96.00 85 SER A N 1
ATOM 665 C CA . SER A 1 85 ? -8.172 -3.213 -10.207 1.00 96.00 85 SER A CA 1
ATOM 666 C C . SER A 1 85 ? -7.572 -2.029 -9.445 1.00 96.00 85 SER A C 1
ATOM 668 O O . SER A 1 85 ? -7.792 -0.883 -9.827 1.00 96.00 85 SER A O 1
ATOM 670 N N . ILE A 1 86 ? -6.833 -2.280 -8.356 1.00 96.50 86 ILE A N 1
ATOM 671 C CA . ILE A 1 86 ? -6.259 -1.234 -7.495 1.00 96.50 86 ILE A CA 1
ATOM 672 C C . ILE A 1 86 ? -4.818 -1.591 -7.127 1.00 96.50 86 ILE A C 1
ATOM 674 O O . ILE A 1 86 ? -4.538 -2.695 -6.659 1.00 96.50 86 ILE A O 1
ATOM 678 N N . VAL A 1 87 ? -3.915 -0.615 -7.266 1.00 96.25 87 VAL A N 1
ATOM 679 C CA . VAL A 1 87 ? -2.538 -0.703 -6.764 1.00 96.25 87 VAL A CA 1
ATOM 680 C C . VAL A 1 87 ? -2.314 0.323 -5.659 1.00 96.25 87 VAL A C 1
ATOM 682 O O . VAL A 1 87 ? -2.411 1.532 -5.879 1.00 96.25 87 VAL A O 1
ATOM 685 N N . CYS A 1 88 ? -1.956 -0.157 -4.472 1.00 95.81 88 CYS A N 1
ATOM 686 C CA . CYS A 1 88 ? -1.668 0.667 -3.307 1.00 95.81 88 CYS A CA 1
ATOM 687 C C . CYS A 1 88 ? -0.172 1.003 -3.217 1.00 95.81 88 CYS A C 1
ATOM 689 O O . CYS A 1 88 ? 0.689 0.126 -3.109 1.00 95.81 88 CYS A O 1
ATOM 691 N N . PHE A 1 89 ? 0.142 2.300 -3.205 1.00 95.81 89 PHE A N 1
ATOM 692 C CA . PHE A 1 89 ? 1.490 2.818 -2.964 1.00 95.81 89 PHE A CA 1
ATOM 693 C C . PHE A 1 89 ? 1.631 3.273 -1.507 1.00 95.81 89 PHE A C 1
ATOM 695 O O . PHE A 1 89 ? 1.301 4.408 -1.159 1.00 95.81 89 PHE A O 1
ATOM 702 N N . HIS A 1 90 ? 2.129 2.383 -0.645 1.00 90.25 90 HIS A N 1
ATOM 703 C CA . HIS A 1 90 ? 2.313 2.677 0.777 1.00 90.25 90 HIS A CA 1
ATOM 704 C C . HIS A 1 90 ? 3.592 3.492 1.037 1.00 90.25 90 HIS A C 1
ATOM 706 O O . HIS A 1 90 ? 4.721 3.005 0.879 1.00 90.25 90 HIS A O 1
ATOM 712 N N . GLY A 1 91 ? 3.405 4.735 1.489 1.00 87.25 91 GLY A N 1
ATOM 713 C CA . GLY A 1 91 ? 4.487 5.651 1.849 1.00 87.25 91 GLY A CA 1
ATOM 714 C C . GLY A 1 91 ? 5.291 6.128 0.636 1.00 87.25 91 GLY A C 1
ATOM 715 O O . GLY A 1 91 ? 4.733 6.588 -0.358 1.00 87.25 91 GLY A O 1
ATOM 716 N N . SER A 1 92 ? 6.621 6.061 0.737 1.00 89.50 92 SER A N 1
ATOM 717 C CA . SER A 1 92 ? 7.528 6.329 -0.384 1.00 89.50 92 SER A CA 1
ATOM 718 C C . SER A 1 92 ? 7.838 5.031 -1.142 1.00 89.50 92 SER A C 1
ATOM 720 O O . SER A 1 92 ? 8.175 4.043 -0.482 1.00 89.50 92 SER A O 1
ATOM 722 N N . PRO A 1 93 ? 7.788 5.007 -2.487 1.00 93.88 93 PRO A N 1
ATOM 723 C CA . PRO A 1 93 ? 7.508 6.126 -3.383 1.00 93.88 93 PRO A CA 1
ATOM 724 C C . PRO A 1 93 ? 6.009 6.429 -3.499 1.00 93.88 93 PRO A C 1
ATOM 726 O O . PRO A 1 93 ? 5.173 5.530 -3.475 1.00 93.88 93 PRO A O 1
ATOM 729 N N . ARG A 1 94 ? 5.683 7.708 -3.725 1.00 93.12 94 ARG A N 1
ATOM 730 C CA . ARG A 1 94 ? 4.388 8.092 -4.307 1.00 93.12 94 ARG A CA 1
ATOM 731 C C . ARG A 1 94 ? 4.277 7.526 -5.732 1.00 93.12 94 ARG A C 1
ATOM 733 O O . ARG A 1 94 ? 5.324 7.386 -6.369 1.00 93.12 94 ARG A O 1
ATOM 740 N N . PRO A 1 95 ? 3.067 7.271 -6.264 1.00 94.88 95 PRO A N 1
ATOM 741 C CA . PRO A 1 95 ? 2.900 6.634 -7.572 1.00 94.88 95 PRO A CA 1
ATOM 742 C C . PRO A 1 95 ? 3.722 7.308 -8.675 1.00 94.88 95 PRO A C 1
ATOM 744 O O . PRO A 1 95 ? 4.555 6.667 -9.316 1.00 94.88 95 PRO A O 1
ATOM 747 N N . TRP A 1 96 ? 3.578 8.626 -8.829 1.00 92.31 96 TRP A N 1
ATOM 748 C CA . TRP A 1 96 ? 4.267 9.412 -9.860 1.00 92.31 96 TRP A CA 1
ATOM 749 C C . TRP A 1 96 ? 5.795 9.382 -9.743 1.00 92.31 96 TRP A C 1
ATOM 751 O O . TRP A 1 96 ? 6.490 9.516 -10.746 1.00 92.31 96 TRP A O 1
ATOM 761 N N . ASN A 1 97 ? 6.335 9.073 -8.558 1.00 92.00 97 ASN A N 1
ATOM 762 C CA . ASN A 1 97 ? 7.776 8.948 -8.372 1.00 92.00 97 ASN A CA 1
ATOM 763 C C . ASN A 1 97 ? 8.370 7.675 -9.003 1.00 92.00 97 ASN A C 1
ATOM 765 O O . ASN A 1 97 ? 9.595 7.531 -9.008 1.00 92.00 97 ASN A O 1
ATOM 769 N N . THR A 1 98 ? 7.542 6.768 -9.526 1.00 91.88 98 THR A N 1
ATOM 770 C CA . THR A 1 98 ? 7.989 5.521 -10.156 1.00 91.88 98 THR A CA 1
ATOM 771 C C . THR A 1 98 ? 8.177 5.618 -11.664 1.00 91.88 98 THR A C 1
ATOM 773 O O . THR A 1 98 ? 8.898 4.799 -12.209 1.00 91.88 98 THR A O 1
ATOM 776 N N . ALA A 1 99 ? 7.588 6.592 -12.361 1.00 89.19 99 ALA A N 1
ATOM 777 C CA . ALA A 1 99 ? 7.625 6.652 -13.831 1.00 89.19 99 ALA A CA 1
ATOM 778 C C . ALA A 1 99 ? 7.181 5.352 -14.549 1.00 89.19 99 ALA A C 1
ATOM 780 O O . ALA A 1 99 ? 7.600 5.099 -15.680 1.00 89.19 99 ALA A O 1
ATOM 781 N N . LEU A 1 100 ? 6.341 4.532 -13.909 1.00 91.56 100 LEU A N 1
ATOM 782 C CA . LEU A 1 100 ? 5.731 3.368 -14.548 1.00 91.56 100 LEU A CA 1
ATOM 783 C C . LEU A 1 100 ? 4.736 3.826 -15.624 1.00 91.56 100 LEU A C 1
ATOM 785 O O . LEU A 1 100 ? 4.017 4.799 -15.398 1.00 91.56 100 LEU A O 1
ATOM 789 N N . PRO A 1 101 ? 4.656 3.135 -16.774 1.00 90.69 101 PRO A N 1
ATOM 790 C CA . PRO A 1 101 ? 3.866 3.594 -17.919 1.00 90.69 101 PRO A CA 1
ATOM 791 C C . PRO A 1 101 ? 2.359 3.646 -17.640 1.00 90.69 101 PRO A C 1
ATOM 793 O O . PRO A 1 101 ? 1.654 4.443 -18.244 1.00 90.69 101 PRO A O 1
ATOM 796 N N . TRP A 1 102 ? 1.872 2.814 -16.718 1.00 92.38 102 TRP A N 1
ATOM 797 C CA . TRP A 1 102 ? 0.465 2.747 -16.318 1.00 92.38 102 TRP A CA 1
ATOM 798 C C . TRP A 1 102 ? 0.105 3.721 -15.185 1.00 92.38 102 TRP A C 1
ATOM 800 O O . TRP A 1 102 ? -1.069 3.870 -14.855 1.00 92.38 102 TRP A O 1
ATOM 810 N N . VAL A 1 103 ? 1.089 4.380 -14.564 1.00 92.50 103 VAL A N 1
ATOM 811 C CA . VAL A 1 103 ? 0.822 5.378 -13.525 1.00 92.50 103 VAL A CA 1
ATOM 812 C C . VAL A 1 103 ? 0.457 6.708 -14.191 1.00 92.50 103 VAL A C 1
ATOM 814 O O . VAL A 1 103 ? 1.209 7.170 -15.053 1.00 92.50 103 VAL A O 1
ATOM 817 N N . PRO A 1 104 ? -0.640 7.370 -13.771 1.00 88.44 104 PRO A N 1
ATOM 818 C CA . PRO A 1 104 ? -1.011 8.674 -14.300 1.00 88.44 104 PRO A CA 1
ATOM 819 C C . PRO A 1 104 ? 0.118 9.700 -14.195 1.00 88.44 104 PRO A C 1
ATOM 821 O O . PRO A 1 104 ? 0.826 9.798 -13.187 1.00 88.44 104 PRO A O 1
ATOM 824 N N . TYR A 1 105 ? 0.265 10.493 -15.251 1.00 86.31 105 TYR A N 1
ATOM 825 C CA . TYR A 1 105 ? 1.236 11.574 -15.302 1.00 86.31 105 TYR A CA 1
ATOM 826 C C . TYR A 1 105 ? 0.908 12.665 -14.273 1.00 86.31 105 TYR A C 1
ATOM 828 O O . TYR A 1 105 ? -0.238 13.088 -14.147 1.00 86.31 105 TYR A O 1
ATOM 836 N N . PHE A 1 106 ? 1.938 13.146 -13.570 1.00 88.19 106 PH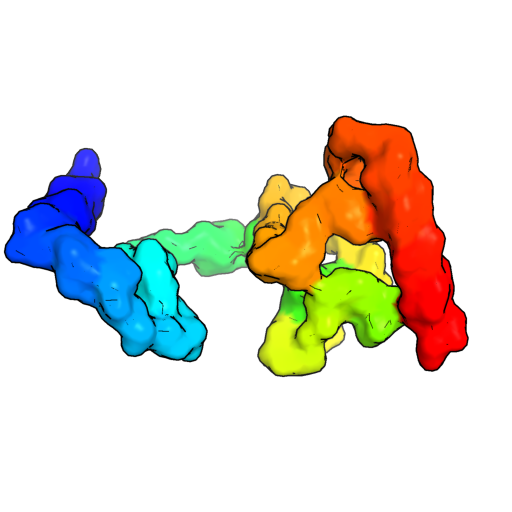E A N 1
ATOM 837 C CA . PHE A 1 106 ? 1.818 14.252 -12.614 1.00 88.19 106 PHE A CA 1
ATOM 838 C C . PHE A 1 106 ? 2.443 15.550 -13.145 1.00 88.19 106 PHE A C 1
ATOM 840 O O . PHE A 1 106 ? 1.788 16.584 -13.191 1.00 88.19 106 PHE A O 1
ATOM 847 N N . SER A 1 107 ? 3.718 15.516 -13.551 1.00 91.06 107 SER A N 1
ATOM 848 C CA . SER A 1 107 ? 4.400 16.642 -14.209 1.00 91.06 107 SER A CA 1
ATOM 849 C C . SER A 1 107 ? 5.665 16.187 -14.939 1.00 91.06 107 SER A C 1
ATOM 851 O O . SER A 1 107 ? 6.294 15.206 -14.546 1.00 91.06 107 SER A O 1
ATOM 853 N N . LEU A 1 108 ? 6.090 16.943 -15.956 1.00 89.94 108 LEU A N 1
ATOM 854 C CA . LEU A 1 108 ? 7.218 16.596 -16.825 1.00 89.94 108 LEU A CA 1
ATOM 855 C C . LEU A 1 108 ? 8.511 16.533 -16.021 1.00 89.94 108 LEU A C 1
ATOM 857 O O . LEU A 1 108 ? 9.268 15.569 -16.124 1.00 89.94 108 LEU A O 1
ATOM 861 N N . LYS A 1 109 ? 8.716 17.531 -15.155 1.00 92.00 109 LYS A N 1
ATOM 862 C CA . LYS A 1 109 ? 9.849 17.587 -14.229 1.00 92.00 109 LYS A CA 1
ATOM 863 C C . LYS A 1 109 ? 9.909 16.334 -13.357 1.00 92.00 109 LYS A C 1
ATOM 865 O O . LYS A 1 109 ? 10.967 15.717 -13.266 1.00 92.00 109 LYS A O 1
ATOM 870 N N . ASN A 1 110 ? 8.788 15.942 -12.746 1.00 91.06 110 ASN A N 1
ATOM 871 C CA . ASN A 1 110 ? 8.746 14.759 -11.889 1.00 91.06 110 ASN A CA 1
ATOM 872 C C . ASN A 1 110 ? 8.993 13.476 -12.693 1.00 91.06 110 ASN A C 1
ATOM 874 O O . ASN A 1 110 ? 9.839 12.675 -12.308 1.00 91.06 110 ASN A O 1
ATOM 878 N N . THR A 1 111 ? 8.354 13.326 -13.855 1.00 88.81 111 THR A N 1
ATOM 879 C CA . THR A 1 111 ? 8.549 12.166 -14.729 1.00 88.81 111 THR A CA 1
ATOM 880 C C . THR A 1 111 ? 10.009 12.010 -15.154 1.00 88.81 111 THR A C 1
ATOM 882 O O . THR A 1 111 ? 10.547 10.908 -15.066 1.00 88.81 111 THR A O 1
ATOM 885 N N . ILE A 1 112 ? 10.679 13.091 -15.568 1.00 91.56 112 ILE A N 1
ATOM 886 C CA . ILE A 1 112 ? 12.101 13.053 -15.945 1.00 91.56 112 ILE A CA 1
ATOM 887 C C . ILE A 1 112 ? 12.960 12.645 -14.743 1.00 91.56 112 ILE A C 1
ATOM 889 O O . ILE A 1 112 ? 13.763 11.718 -14.850 1.00 91.56 112 ILE A O 1
ATOM 893 N N . GLN A 1 113 ? 12.765 13.283 -13.585 1.00 92.25 113 GLN A N 1
ATOM 894 C CA . GLN A 1 113 ? 13.510 12.958 -12.363 1.00 92.25 113 GLN A CA 1
ATOM 895 C C . GLN A 1 113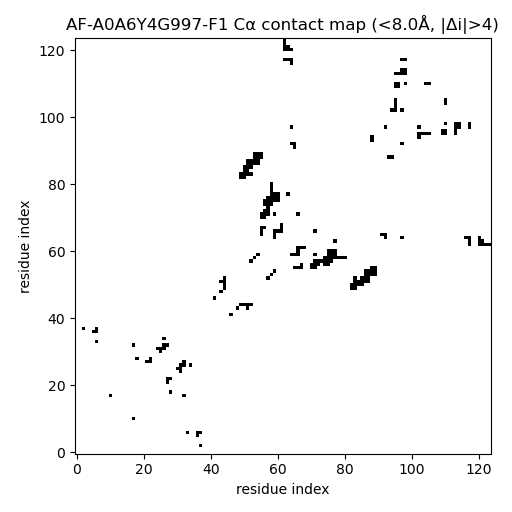 ? 13.343 11.487 -11.960 1.00 92.25 113 GLN A C 1
ATOM 897 O O . GLN A 1 113 ? 14.319 10.813 -11.620 1.00 92.25 113 GLN A O 1
ATOM 902 N N . SER A 1 114 ? 12.120 10.969 -12.040 1.00 91.00 114 SER A N 1
ATOM 903 C CA . SER A 1 114 ? 11.807 9.581 -11.718 1.00 91.00 114 SER A CA 1
ATOM 904 C C . SER A 1 114 ? 12.404 8.591 -12.704 1.00 91.00 114 SER A C 1
ATOM 906 O O . SER A 1 114 ? 12.981 7.601 -12.260 1.00 91.00 114 SER A O 1
ATOM 908 N N . LYS A 1 115 ? 12.357 8.873 -14.013 1.00 90.31 115 LYS A N 1
ATOM 909 C CA . LYS A 1 115 ? 13.023 8.048 -15.034 1.00 90.31 115 LYS A CA 1
ATOM 910 C C . LYS A 1 115 ? 14.529 7.972 -14.796 1.00 90.31 115 LYS A C 1
ATOM 912 O O . LYS A 1 115 ? 15.093 6.883 -14.805 1.00 90.31 115 LYS A O 1
ATOM 917 N N . VAL A 1 116 ? 15.173 9.105 -14.505 1.00 92.44 116 VAL A N 1
ATOM 918 C CA . VAL A 1 116 ? 16.612 9.143 -14.192 1.00 92.44 116 VAL A CA 1
ATOM 919 C C . VAL A 1 116 ? 16.925 8.318 -12.941 1.00 92.44 116 VAL A C 1
ATOM 921 O O . VAL A 1 116 ? 17.893 7.558 -12.925 1.00 92.44 116 VAL A O 1
ATOM 924 N N . LYS A 1 117 ? 16.110 8.437 -11.886 1.00 91.06 117 LYS A N 1
ATOM 925 C CA . LYS A 1 117 ? 16.303 7.681 -10.640 1.00 91.06 117 LYS A CA 1
ATOM 926 C C . LYS A 1 117 ? 16.118 6.173 -10.838 1.00 91.06 117 LYS A C 1
ATOM 928 O O . LYS A 1 117 ? 16.943 5.406 -10.351 1.00 91.06 117 LYS A O 1
ATOM 933 N N . GLN A 1 118 ? 15.074 5.768 -11.559 1.00 88.19 118 GLN A N 1
ATOM 934 C CA . GLN A 1 118 ? 14.822 4.381 -11.968 1.00 88.19 118 GLN A CA 1
ATOM 935 C C . GLN A 1 118 ? 16.007 3.814 -12.758 1.00 88.19 118 GLN A C 1
ATOM 937 O O . GLN A 1 118 ? 16.543 2.771 -12.399 1.00 88.19 118 GLN A O 1
ATOM 942 N N . TYR A 1 119 ? 16.479 4.545 -13.771 1.00 89.88 119 TYR A N 1
ATOM 943 C CA . TYR A 1 119 ? 17.609 4.119 -14.591 1.00 89.88 119 TYR A CA 1
ATOM 944 C C . TYR A 1 119 ? 18.871 3.885 -13.751 1.00 89.88 119 TYR A C 1
ATOM 946 O O . TYR A 1 119 ? 19.470 2.814 -13.821 1.00 89.88 119 TYR A O 1
ATOM 954 N N . LYS A 1 120 ? 19.223 4.827 -12.866 1.00 90.00 120 LYS A N 1
ATOM 955 C CA . LYS A 1 120 ? 20.361 4.670 -11.943 1.00 90.00 120 LYS A CA 1
ATOM 956 C C . LYS A 1 120 ? 20.242 3.442 -11.036 1.00 90.00 120 LYS A C 1
ATOM 958 O O . LYS A 1 120 ? 21.261 2.836 -10.729 1.00 90.00 120 LYS A O 1
ATOM 963 N N . LEU A 1 121 ? 19.033 3.099 -10.587 1.00 89.00 121 LEU A N 1
ATOM 964 C CA . LEU A 1 121 ? 18.801 1.900 -9.774 1.00 89.00 121 LEU A CA 1
ATOM 965 C C . LEU A 1 121 ? 18.930 0.618 -10.599 1.00 89.00 121 LEU A C 1
ATOM 967 O O . LEU A 1 121 ? 19.499 -0.345 -10.107 1.00 89.00 121 LEU A O 1
ATOM 971 N N . SER A 1 122 ? 18.473 0.621 -11.852 1.00 85.50 122 SER A N 1
ATOM 972 C CA . SER A 1 122 ? 18.542 -0.556 -12.728 1.00 85.50 122 SER A CA 1
ATOM 973 C C . SER A 1 122 ? 19.966 -1.003 -13.081 1.00 85.50 122 SER A C 1
ATOM 975 O O . SER A 1 122 ? 20.190 -2.188 -13.337 1.00 85.50 122 SER A O 1
ATOM 977 N N . LEU A 1 123 ? 20.914 -0.059 -13.060 1.00 88.50 123 LEU A N 1
ATOM 978 C CA . LEU A 1 123 ? 22.343 -0.294 -13.288 1.00 88.50 123 LEU A CA 1
ATOM 979 C C . LEU A 1 123 ? 23.069 -0.906 -12.080 1.00 88.50 123 LEU A C 1
ATOM 981 O O . LEU A 1 123 ? 24.222 -1.302 -12.223 1.00 88.50 123 LEU A O 1
ATOM 985 N N . ARG A 1 124 ? 22.432 -0.940 -10.904 1.00 78.12 124 ARG A N 1
ATOM 986 C CA . ARG A 1 124 ? 22.943 -1.648 -9.723 1.00 78.12 124 ARG A CA 1
ATOM 987 C C . ARG A 1 124 ? 22.532 -3.116 -9.774 1.00 78.12 124 ARG A C 1
ATOM 989 O O . ARG A 1 124 ? 23.316 -3.938 -9.270 1.00 78.12 124 ARG A O 1
#

Mean predicted aligned error: 4.45 Å